Protein AF-A0A239NAY6-F1 (afdb_monomer)

Foldseek 3Di:
DVPCPDPDPLVVLVCQLQLHDQDDDDPVCPPPPPDDGRDPSSHHNPDDPVSSVVVRVVVVVD

Secondary structure (DSSP, 8-state):
-TT---SSHHHHHHHHHTT---PPPPTTTTT-TTPPPPPTT-------HHHHHHHHHHHHT-

Mean predicted aligned error: 3.19 Å

Structure (mmCIF, N/CA/C/O backbone):
data_AF-A0A239NAY6-F1
#
_entry.id   AF-A0A239NAY6-F1
#
loop_
_atom_site.group_PDB
_atom_site.id
_atom_site.type_symbol
_atom_site.label_atom_id
_atom_site.label_alt_id
_atom_site.label_comp_id
_atom_site.label_asym_id
_atom_site.label_entity_id
_atom_site.label_seq_id
_atom_site.pdbx_PDB_ins_code
_atom_site.Cartn_x
_atom_site.Cartn_y
_atom_site.Cartn_z
_atom_site.occupancy
_atom_site.B_iso_or_equiv
_atom_site.auth_seq_id
_atom_site.auth_comp_id
_atom_site.auth_asym_id
_atom_site.auth_atom_id
_atom_site.pdbx_PDB_model_num
ATOM 1 N N . MET A 1 1 ? -1.534 -7.672 1.057 1.00 75.19 1 MET A N 1
ATOM 2 C CA . MET A 1 1 ? -0.387 -8.033 0.189 1.00 75.19 1 MET A CA 1
ATOM 3 C C . MET A 1 1 ? -0.461 -9.519 -0.103 1.00 75.19 1 MET A C 1
ATOM 5 O O . MET A 1 1 ? -0.648 -10.280 0.833 1.00 75.19 1 MET A O 1
ATOM 9 N N . HIS A 1 2 ? -0.375 -9.935 -1.368 1.00 86.88 2 HIS A N 1
ATOM 10 C CA . HIS A 1 2 ? -0.640 -11.331 -1.755 1.00 86.88 2 HIS A CA 1
ATOM 11 C C . HIS A 1 2 ? 0.453 -12.319 -1.304 1.00 86.88 2 HIS A C 1
ATOM 13 O O . HIS A 1 2 ? 0.220 -13.519 -1.282 1.00 86.88 2 HIS A O 1
ATOM 19 N N . ASN A 1 3 ? 1.636 -11.815 -0.946 1.00 92.00 3 ASN A N 1
ATOM 20 C CA . ASN A 1 3 ? 2.813 -12.608 -0.594 1.00 92.00 3 ASN A CA 1
ATOM 21 C C . ASN A 1 3 ? 3.096 -12.686 0.918 1.00 92.00 3 ASN A C 1
ATOM 23 O O . ASN A 1 3 ? 4.141 -13.197 1.302 1.00 92.00 3 ASN A O 1
ATOM 27 N N . GLY A 1 4 ? 2.230 -12.130 1.773 1.00 90.88 4 GLY A N 1
ATOM 28 C CA . GLY A 1 4 ? 2.430 -12.163 3.228 1.00 90.88 4 GLY A CA 1
ATOM 29 C C . GLY A 1 4 ? 3.616 -11.340 3.751 1.00 90.88 4 GLY A C 1
ATOM 30 O O . GLY A 1 4 ? 4.030 -11.543 4.884 1.00 90.88 4 GLY A O 1
ATOM 31 N N . LEU A 1 5 ? 4.163 -10.403 2.962 1.00 9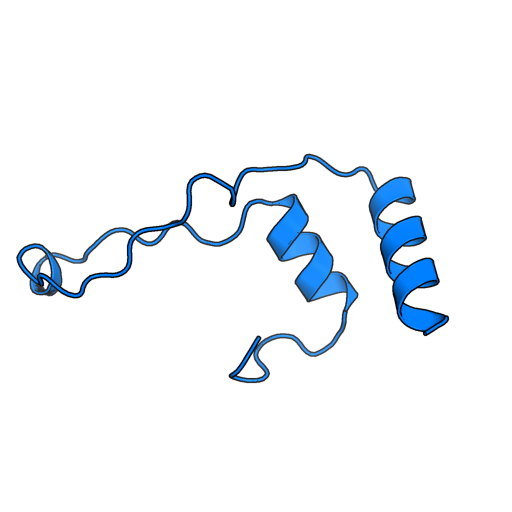1.56 5 LEU A N 1
ATOM 32 C CA . LEU A 1 5 ? 5.338 -9.607 3.354 1.00 91.56 5 LEU A CA 1
ATOM 33 C C . LEU A 1 5 ? 5.135 -8.779 4.639 1.00 91.56 5 LEU A C 1
ATOM 35 O O . LEU A 1 5 ? 6.098 -8.489 5.340 1.00 91.56 5 LEU A O 1
ATOM 39 N N . PHE A 1 6 ? 3.897 -8.382 4.936 1.00 91.06 6 PHE A N 1
ATOM 40 C CA . PHE A 1 6 ? 3.567 -7.598 6.125 1.00 91.06 6 PHE A CA 1
ATOM 41 C C . PHE A 1 6 ? 2.910 -8.493 7.169 1.00 91.06 6 PHE A C 1
ATOM 43 O O . PHE A 1 6 ? 1.908 -9.143 6.872 1.00 91.06 6 PHE A O 1
ATOM 50 N N . GLY A 1 7 ? 3.475 -8.497 8.380 1.00 91.38 7 GLY A N 1
ATOM 51 C CA . GLY A 1 7 ? 2.985 -9.294 9.507 1.00 91.38 7 GLY A CA 1
ATOM 52 C C . GLY A 1 7 ? 1.808 -8.675 10.265 1.00 91.38 7 GLY A C 1
ATOM 53 O O . GLY A 1 7 ? 1.180 -9.365 11.060 1.00 91.38 7 GLY A O 1
ATOM 54 N N . ASP A 1 8 ? 1.492 -7.400 10.023 1.00 93.62 8 ASP A N 1
ATOM 55 C CA . ASP A 1 8 ? 0.389 -6.699 10.680 1.00 93.62 8 ASP A CA 1
ATOM 56 C C . ASP A 1 8 ? -0.278 -5.646 9.771 1.00 93.62 8 ASP A C 1
ATOM 58 O O . ASP A 1 8 ? 0.246 -5.253 8.721 1.00 93.62 8 ASP A O 1
ATOM 62 N N . LEU A 1 9 ? -1.467 -5.188 10.185 1.00 95.06 9 LEU A N 1
ATOM 63 C CA . LEU A 1 9 ? -2.235 -4.154 9.483 1.00 95.06 9 LEU A CA 1
ATOM 64 C C . LEU A 1 9 ? -1.565 -2.774 9.545 1.00 95.06 9 LEU A C 1
ATOM 66 O O . LEU A 1 9 ? -1.705 -1.990 8.606 1.00 95.06 9 LEU A O 1
ATOM 70 N N . ARG A 1 10 ? -0.807 -2.469 10.607 1.00 95.69 10 ARG A N 1
ATOM 71 C CA . ARG A 1 10 ? -0.138 -1.169 10.778 1.00 95.69 10 ARG A CA 1
ATOM 72 C C . ARG A 1 10 ? 0.888 -0.940 9.669 1.00 95.69 10 ARG A C 1
ATOM 74 O O . ARG A 1 10 ? 0.921 0.136 9.077 1.00 95.69 10 ARG A O 1
ATOM 81 N N . GLY A 1 11 ? 1.685 -1.954 9.341 1.00 94.44 11 GLY A N 1
ATOM 82 C CA . GLY A 1 11 ? 2.648 -1.926 8.245 1.00 94.44 11 GLY A CA 1
ATOM 83 C C . GLY A 1 11 ? 1.982 -1.706 6.887 1.00 94.44 11 GLY A C 1
ATOM 84 O O . GLY A 1 11 ? 2.486 -0.930 6.075 1.00 94.44 11 GLY A O 1
ATOM 85 N N . ILE A 1 12 ? 0.811 -2.311 6.666 1.00 94.56 12 ILE A N 1
ATOM 86 C CA . ILE A 1 12 ? 0.024 -2.096 5.444 1.00 94.56 12 ILE A CA 1
ATOM 87 C C . ILE A 1 12 ? -0.458 -0.642 5.366 1.00 94.56 12 ILE A C 1
ATOM 89 O O . ILE A 1 12 ? -0.243 0.010 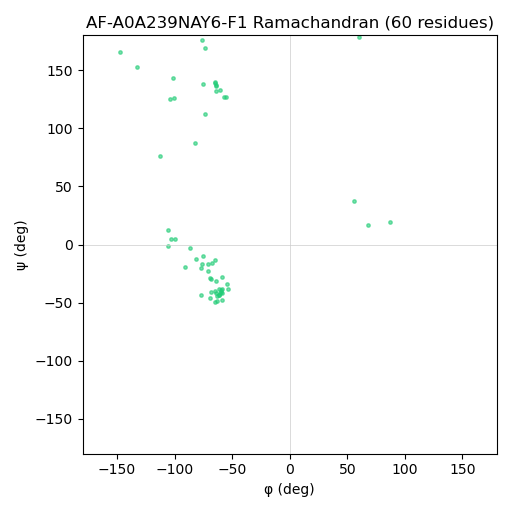4.344 1.00 94.56 12 ILE A O 1
ATOM 93 N N . LEU A 1 13 ? -1.057 -0.110 6.436 1.00 95.94 13 LEU A N 1
ATOM 94 C CA . LEU A 1 13 ? -1.541 1.275 6.475 1.00 95.94 13 LEU A CA 1
ATOM 95 C C . LEU A 1 13 ? -0.408 2.288 6.272 1.00 95.94 13 LEU A C 1
ATOM 97 O O . LEU A 1 13 ? -0.560 3.229 5.495 1.00 95.94 13 LEU A O 1
ATOM 101 N N . ASN A 1 14 ? 0.750 2.065 6.896 1.00 95.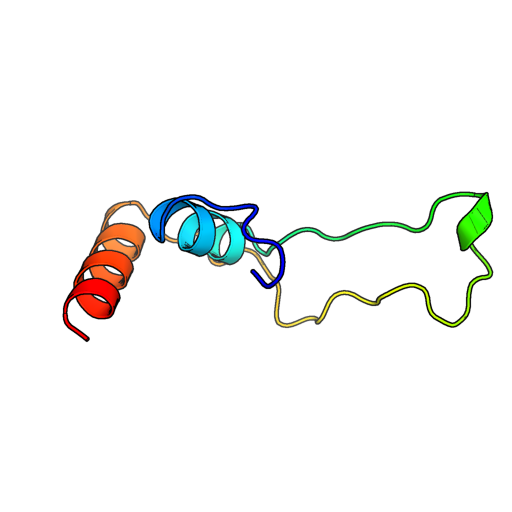38 14 ASN A N 1
ATOM 102 C CA . ASN A 1 14 ? 1.934 2.900 6.695 1.00 95.38 14 ASN A CA 1
ATOM 103 C C . ASN A 1 14 ? 2.380 2.917 5.227 1.00 95.38 14 ASN A C 1
ATOM 105 O O . ASN A 1 14 ? 2.704 3.977 4.695 1.00 95.38 14 ASN A O 1
ATOM 109 N N . MET A 1 15 ? 2.364 1.764 4.553 1.00 94.25 15 MET A N 1
ATOM 110 C CA . MET A 1 15 ? 2.753 1.674 3.146 1.00 94.25 15 MET A CA 1
ATOM 111 C C . MET A 1 15 ? 1.809 2.480 2.240 1.00 94.25 15 MET A C 1
ATOM 113 O O . MET A 1 15 ? 2.274 3.192 1.348 1.00 94.25 15 MET A O 1
ATOM 117 N N . TYR A 1 16 ? 0.497 2.423 2.489 1.00 95.06 16 TYR A N 1
ATOM 118 C CA . TYR A 1 16 ? -0.471 3.245 1.759 1.00 95.06 16 TYR A CA 1
ATOM 119 C C . TYR A 1 16 ? -0.346 4.734 2.098 1.00 95.06 16 TYR A C 1
ATOM 121 O O . TYR A 1 16 ? -0.376 5.553 1.183 1.00 95.06 16 TYR A O 1
ATOM 129 N N . SER A 1 17 ? -0.127 5.090 3.369 1.00 96.69 17 SER A N 1
ATOM 130 C CA . SER A 1 17 ? 0.109 6.482 3.781 1.00 96.69 17 SER A CA 1
ATOM 131 C C . SER A 1 17 ? 1.334 7.085 3.083 1.00 96.69 17 SER A C 1
ATOM 133 O O . SER A 1 17 ? 1.302 8.235 2.642 1.00 96.69 17 SER A O 1
ATOM 135 N N . ALA A 1 18 ? 2.387 6.283 2.894 1.00 95.38 18 ALA A N 1
ATOM 136 C CA . ALA A 1 18 ? 3.597 6.668 2.171 1.00 95.38 18 ALA A CA 1
ATOM 137 C C . ALA A 1 18 ? 3.431 6.713 0.637 1.00 95.38 18 ALA A C 1
ATOM 139 O O . ALA A 1 18 ? 4.321 7.203 -0.053 1.00 95.38 18 ALA A O 1
ATOM 140 N N . GLY A 1 19 ? 2.311 6.228 0.089 1.00 95.50 19 GLY A N 1
ATOM 141 C CA . GLY A 1 19 ? 2.053 6.217 -1.353 1.00 95.50 19 GLY A CA 1
ATOM 142 C C . GLY A 1 19 ? 2.591 4.999 -2.108 1.00 95.50 19 GLY A C 1
ATOM 143 O O . GLY A 1 19 ? 2.690 5.065 -3.332 1.00 95.50 19 GLY A O 1
ATOM 144 N N . MET A 1 20 ? 2.874 3.887 -1.414 1.00 93.44 20 MET A N 1
ATOM 145 C CA . MET A 1 20 ? 3.414 2.629 -1.961 1.00 93.44 20 MET A CA 1
ATOM 146 C C . MET A 1 20 ? 4.784 2.770 -2.654 1.00 93.44 20 MET A C 1
ATOM 148 O O . MET A 1 20 ? 5.363 3.846 -2.760 1.00 93.44 20 MET A O 1
ATOM 152 N N . PHE A 1 21 ? 5.328 1.647 -3.131 1.00 91.81 21 PHE A N 1
ATOM 153 C CA . PHE A 1 21 ? 6.537 1.634 -3.952 1.00 91.81 21 PHE A CA 1
ATOM 154 C C . PHE A 1 21 ? 6.253 2.096 -5.386 1.00 91.81 21 PHE A C 1
ATOM 156 O O . PHE A 1 21 ? 5.269 1.687 -6.004 1.00 91.81 21 PHE A O 1
ATOM 163 N N . HIS A 1 22 ? 7.159 2.910 -5.929 1.00 93.38 22 HIS A N 1
ATOM 164 C CA . HIS A 1 22 ? 7.141 3.387 -7.315 1.00 93.38 22 HIS A CA 1
ATOM 165 C C . HIS A 1 22 ? 8.341 2.770 -8.053 1.00 93.38 22 HIS A C 1
ATOM 167 O O . HIS A 1 22 ? 9.376 3.424 -8.184 1.00 93.38 22 HIS A O 1
ATOM 173 N N . PRO A 1 23 ? 8.275 1.477 -8.435 1.00 92.56 23 PRO A N 1
ATOM 174 C CA . PRO A 1 23 ? 9.409 0.783 -9.029 1.00 92.56 23 PRO A CA 1
ATOM 175 C C . PRO A 1 23 ? 9.786 1.400 -10.376 1.00 92.56 23 PRO A C 1
ATOM 177 O O . PRO A 1 23 ? 8.932 1.674 -11.218 1.00 92.56 23 PRO A O 1
ATOM 180 N N . LEU A 1 24 ? 11.089 1.569 -10.587 1.00 92.94 24 LEU A N 1
ATOM 181 C CA . LEU A 1 24 ? 11.655 1.973 -11.867 1.00 92.94 24 LEU A CA 1
ATOM 182 C C . LEU A 1 24 ? 12.236 0.745 -12.578 1.00 92.94 24 LEU A C 1
ATOM 184 O O . LEU A 1 24 ? 12.795 -0.131 -11.908 1.00 92.94 24 LEU A O 1
ATOM 188 N N . PRO A 1 25 ? 12.120 0.655 -13.915 1.00 94.62 25 PRO A N 1
ATOM 189 C CA . PRO A 1 25 ? 12.669 -0.467 -14.658 1.00 94.62 25 PRO A CA 1
ATOM 190 C C . PRO A 1 25 ? 14.191 -0.500 -14.537 1.00 94.62 25 PRO A C 1
ATOM 192 O O . PRO A 1 25 ? 14.874 0.520 -14.644 1.00 94.62 25 PRO A O 1
ATOM 195 N N . THR A 1 26 ? 14.738 -1.697 -14.337 1.00 95.50 26 THR A N 1
ATOM 196 C CA . THR A 1 26 ? 16.186 -1.919 -14.433 1.00 95.50 26 THR A CA 1
ATOM 197 C C . THR A 1 26 ? 16.643 -1.887 -15.895 1.00 95.50 26 THR A C 1
ATOM 199 O O . THR A 1 26 ? 15.831 -1.968 -16.815 1.00 95.50 26 THR A O 1
ATOM 202 N N . ALA A 1 27 ? 17.959 -1.854 -16.139 1.00 96.44 27 ALA A N 1
ATOM 203 C CA . ALA A 1 27 ? 18.508 -1.883 -17.499 1.00 96.44 27 ALA A CA 1
ATOM 204 C C . ALA A 1 27 ? 18.014 -3.082 -18.336 1.00 96.44 27 ALA A C 1
ATOM 206 O O . ALA A 1 27 ? 17.807 -2.941 -19.535 1.00 96.44 27 ALA A O 1
ATOM 207 N N . ARG A 1 28 ? 17.780 -4.244 -17.706 1.00 96.12 28 ARG A N 1
ATOM 208 C CA . ARG A 1 28 ? 17.250 -5.445 -18.381 1.00 96.12 28 ARG A CA 1
ATOM 209 C C . ARG A 1 28 ? 15.747 -5.378 -18.663 1.00 96.12 28 ARG A C 1
ATOM 211 O O . ARG A 1 28 ? 15.265 -6.130 -19.496 1.00 96.12 28 ARG A O 1
ATOM 218 N N . GLN A 1 29 ? 15.021 -4.518 -17.955 1.00 96.81 29 GLN A N 1
ATOM 219 C CA . GLN A 1 29 ? 13.563 -4.383 -18.032 1.00 96.81 29 GLN A CA 1
ATOM 220 C C . GLN A 1 29 ? 13.128 -3.127 -18.790 1.00 96.81 29 GLN A C 1
ATOM 222 O O . GLN A 1 29 ? 11.935 -2.886 -18.926 1.00 96.81 29 GLN A O 1
ATOM 227 N N . LYS A 1 30 ? 14.076 -2.308 -19.263 1.00 94.00 30 LYS A N 1
ATOM 228 C CA . LYS A 1 30 ? 13.798 -1.014 -19.899 1.00 94.00 30 LYS A CA 1
ATOM 229 C C . LYS A 1 30 ? 12.803 -1.125 -21.058 1.00 94.00 30 LYS A C 1
ATOM 231 O O . LYS A 1 30 ? 11.948 -0.257 -21.195 1.00 94.00 30 LYS A O 1
ATOM 236 N N . ASP A 1 31 ? 12.916 -2.200 -21.833 1.00 95.25 31 ASP A N 1
ATOM 237 C CA . ASP A 1 31 ? 12.089 -2.461 -23.012 1.00 95.25 31 ASP A CA 1
ATOM 238 C C . ASP A 1 31 ? 11.040 -3.566 -22.763 1.00 95.25 31 ASP A C 1
ATOM 240 O O . ASP A 1 31 ? 10.441 -4.072 -23.709 1.00 95.25 31 ASP A O 1
ATOM 244 N N . ASP A 1 32 ? 10.814 -3.961 -21.501 1.00 96.44 32 ASP A N 1
ATOM 245 C CA . ASP A 1 32 ? 9.791 -4.946 -21.137 1.00 96.44 32 ASP A CA 1
ATOM 246 C C . ASP A 1 32 ? 8.390 -4.309 -21.245 1.00 96.44 32 ASP A C 1
ATOM 248 O O . ASP A 1 32 ? 8.048 -3.430 -20.443 1.00 96.44 32 ASP A O 1
ATOM 252 N N . PRO A 1 33 ? 7.542 -4.739 -22.203 1.00 95.06 33 PRO A N 1
ATOM 253 C CA . PRO A 1 33 ? 6.213 -4.162 -22.387 1.00 95.06 33 PRO A CA 1
ATOM 254 C C . PRO A 1 33 ? 5.266 -4.457 -21.215 1.00 95.06 33 PRO A C 1
ATOM 256 O O . PRO A 1 33 ? 4.228 -3.803 -21.093 1.00 95.06 33 PRO A O 1
ATOM 259 N N . LEU A 1 34 ? 5.602 -5.433 -20.365 1.00 95.88 34 LEU A N 1
ATOM 260 C CA . LEU A 1 34 ? 4.829 -5.839 -19.195 1.00 95.88 34 LEU A CA 1
ATOM 261 C C . LEU A 1 34 ? 5.368 -5.245 -17.891 1.00 95.88 34 LEU A C 1
ATOM 263 O O . LEU A 1 34 ? 4.833 -5.557 -16.824 1.00 95.88 34 LEU A O 1
ATOM 267 N N . PHE A 1 35 ? 6.387 -4.378 -17.946 1.00 95.75 35 PHE A N 1
ATOM 268 C CA . PHE A 1 35 ? 6.869 -3.717 -16.741 1.00 95.75 35 PHE A CA 1
ATOM 269 C C . PHE A 1 35 ? 5.716 -2.947 -16.065 1.00 95.75 35 PHE A C 1
ATOM 271 O O . PHE A 1 35 ? 5.028 -2.153 -16.721 1.00 95.75 35 PHE A O 1
ATOM 278 N N . PRO A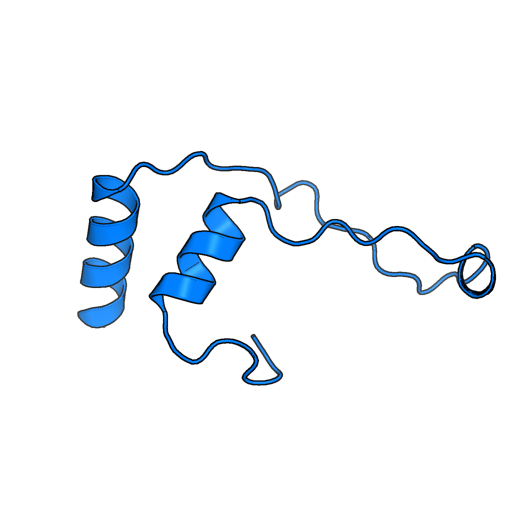 1 36 ? 5.464 -3.179 -14.763 1.00 93.19 36 PRO A N 1
ATOM 279 C CA . PRO A 1 36 ? 4.291 -2.640 -14.098 1.00 93.19 36 PRO A CA 1
ATOM 280 C C . PRO A 1 36 ? 4.340 -1.115 -14.042 1.00 93.19 36 PRO A C 1
ATOM 282 O O . PRO A 1 36 ? 5.367 -0.509 -13.743 1.00 93.19 36 PRO A O 1
ATOM 285 N N . LYS A 1 37 ? 3.186 -0.490 -14.279 1.00 92.31 37 LYS A N 1
ATOM 286 C CA . LYS A 1 37 ? 2.999 0.951 -14.102 1.00 92.31 37 LYS A CA 1
ATOM 287 C C . LYS A 1 37 ? 2.301 1.203 -12.776 1.00 92.31 37 LYS A C 1
ATOM 289 O O . LYS A 1 37 ? 1.224 0.661 -12.528 1.00 92.31 37 LYS A O 1
ATOM 294 N N . THR A 1 38 ? 2.899 2.041 -11.939 1.00 93.88 38 THR A N 1
ATOM 295 C CA . THR A 1 38 ? 2.265 2.479 -10.696 1.00 93.88 38 THR A CA 1
ATOM 296 C C . THR A 1 38 ? 1.010 3.291 -11.010 1.00 93.88 38 THR A C 1
ATOM 298 O O . THR A 1 38 ? 1.028 4.184 -11.857 1.00 93.88 38 THR A O 1
ATOM 301 N N . SER A 1 39 ? -0.095 2.969 -10.334 1.00 94.62 39 SER A N 1
ATOM 302 C CA . SER A 1 39 ? -1.348 3.718 -10.462 1.00 94.62 39 SER A CA 1
ATOM 303 C C . SER A 1 39 ? -1.184 5.148 -9.928 1.00 94.62 39 SER A C 1
ATOM 305 O O . SER A 1 39 ? -0.609 5.312 -8.851 1.00 94.62 39 SER A O 1
ATOM 307 N N . PRO A 1 40 ? -1.752 6.177 -10.586 1.00 93.81 40 PRO A N 1
ATOM 308 C CA . PRO A 1 40 ? -1.698 7.560 -10.099 1.00 93.81 40 PRO A CA 1
ATOM 309 C C . PRO A 1 40 ? -2.438 7.773 -8.767 1.00 93.81 40 PRO A C 1
ATOM 311 O O . PRO A 1 40 ? -2.266 8.807 -8.125 1.00 93.81 40 PRO A O 1
ATOM 314 N N . LEU A 1 41 ? -3.260 6.808 -8.337 1.00 95.06 41 LEU A N 1
ATOM 315 C CA . LEU A 1 41 ? -3.917 6.828 -7.027 1.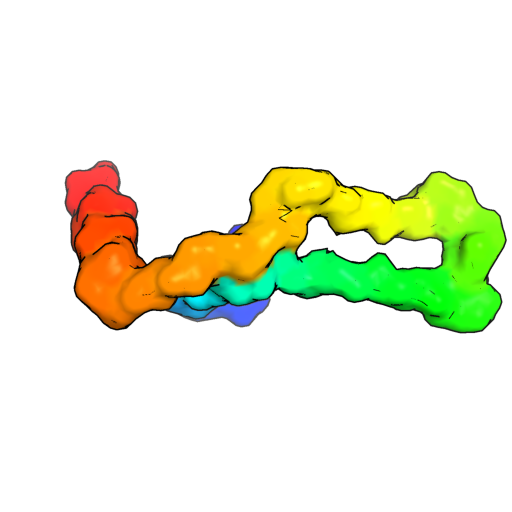00 95.06 41 LEU A CA 1
ATOM 316 C C . LEU A 1 41 ? -2.936 6.579 -5.874 1.00 95.06 41 LEU A C 1
ATOM 318 O O . LEU A 1 41 ? -3.217 6.957 -4.739 1.00 95.06 41 LEU A O 1
ATOM 322 N N . LEU A 1 42 ? -1.799 5.936 -6.150 1.00 95.25 42 LEU A N 1
ATOM 323 C CA . LEU A 1 42 ? -0.778 5.636 -5.155 1.00 95.25 42 LEU A CA 1
ATOM 324 C C . LEU A 1 42 ? 0.109 6.864 -4.961 1.00 95.25 42 LEU A C 1
ATOM 326 O O . LEU A 1 42 ? 1.127 7.043 -5.626 1.00 95.25 42 LEU A O 1
ATOM 330 N N . ARG A 1 43 ? -0.325 7.732 -4.051 1.00 95.81 43 ARG A N 1
ATOM 331 C CA . ARG A 1 43 ? 0.349 8.976 -3.680 1.00 95.81 43 ARG A CA 1
ATOM 332 C C . ARG A 1 43 ? 0.426 9.100 -2.159 1.00 95.81 43 ARG A C 1
ATOM 334 O O . ARG A 1 43 ? -0.448 8.549 -1.490 1.00 95.81 43 ARG A O 1
ATOM 341 N N . PRO A 1 44 ? 1.421 9.819 -1.610 1.00 96.69 44 PRO A N 1
ATOM 342 C CA . PRO A 1 44 ? 1.486 10.065 -0.178 1.00 96.69 44 PRO A CA 1
ATOM 343 C C . PRO A 1 44 ? 0.191 10.707 0.318 1.00 96.69 44 PRO A C 1
ATOM 345 O O . PRO A 1 44 ? -0.253 11.720 -0.226 1.00 96.69 44 PRO A O 1
ATOM 348 N N . LEU A 1 45 ? -0.408 10.098 1.335 1.00 96.31 45 LEU A N 1
ATOM 349 C CA . LEU A 1 45 ? -1.600 10.614 2.008 1.00 96.31 45 LEU A CA 1
ATOM 350 C C . LEU A 1 45 ? -1.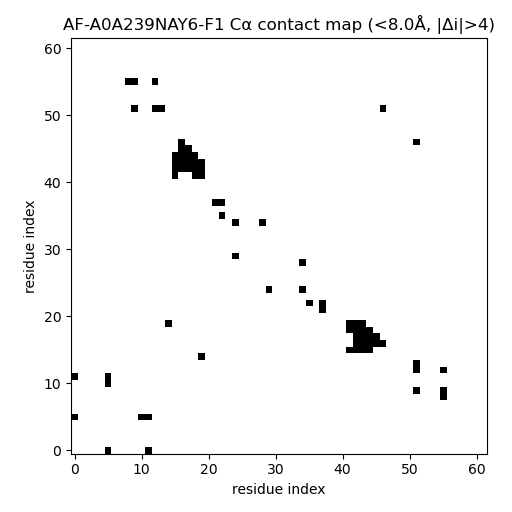228 11.504 3.193 1.00 96.31 45 LEU A C 1
ATOM 352 O O . LEU A 1 45 ? -2.046 12.312 3.608 1.00 96.31 45 LEU A O 1
ATOM 356 N N . GLN A 1 46 ? 0.011 11.378 3.687 1.00 91.94 46 GLN A N 1
ATOM 357 C CA . GLN A 1 46 ? 0.538 12.142 4.822 1.00 91.94 46 GLN A CA 1
ATOM 358 C C . GLN A 1 46 ? -0.327 12.000 6.082 1.00 91.94 46 GLN A C 1
ATOM 360 O O . GLN A 1 46 ? -0.482 12.963 6.825 1.00 91.94 46 GLN A O 1
ATOM 365 N N . LEU A 1 47 ? -0.871 10.798 6.313 1.00 96.88 47 LEU A N 1
ATOM 366 C CA . LEU A 1 47 ? -1.681 10.535 7.500 1.00 96.88 47 LEU A CA 1
ATOM 367 C C . LEU A 1 47 ? -0.847 10.761 8.754 1.00 96.88 47 LEU A C 1
ATOM 369 O O . LEU A 1 47 ? 0.275 10.246 8.859 1.00 96.88 47 LEU A O 1
ATOM 373 N N . ASP A 1 48 ? -1.416 11.481 9.709 1.00 97.06 48 ASP A N 1
ATOM 374 C CA . ASP A 1 48 ? -0.804 11.630 11.016 1.00 97.06 48 ASP A CA 1
ATOM 375 C C . ASP A 1 48 ? -0.979 10.364 11.875 1.00 97.06 48 ASP A C 1
ATOM 377 O O . ASP A 1 48 ? -1.609 9.372 11.491 1.00 97.06 48 ASP A O 1
ATOM 381 N N . ALA A 1 49 ? -0.370 10.373 13.062 1.00 96.88 49 ALA A N 1
ATOM 382 C CA . ALA A 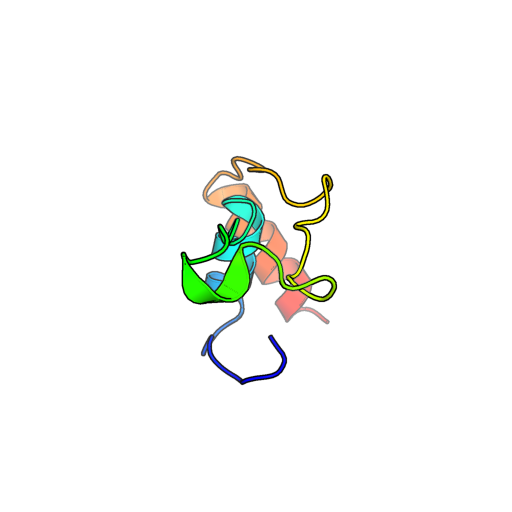1 49 ? -0.402 9.226 13.962 1.00 96.88 49 ALA A CA 1
ATOM 383 C C . ALA A 1 49 ? -1.815 8.882 14.468 1.00 96.88 49 ALA A C 1
ATOM 385 O O . ALA A 1 49 ? -2.080 7.703 14.723 1.00 96.88 49 ALA A O 1
ATOM 386 N N . GLN A 1 50 ? -2.694 9.876 14.627 1.00 98.25 50 GLN A N 1
ATOM 387 C CA . GLN A 1 50 ? -4.069 9.681 15.080 1.00 98.25 50 GLN A CA 1
ATOM 388 C C . GLN A 1 50 ? -4.950 9.135 13.962 1.00 98.25 50 GLN A C 1
ATOM 390 O O . GLN A 1 50 ? -5.687 8.182 14.194 1.00 98.25 50 GLN A O 1
ATOM 395 N N . GLU A 1 51 ? -4.833 9.659 12.745 1.00 98.31 51 GLU A N 1
ATOM 396 C CA . GLU A 1 51 ? -5.565 9.162 11.576 1.00 98.31 51 GLU A CA 1
ATOM 397 C C . GLU A 1 51 ? -5.199 7.705 11.266 1.00 98.31 51 GLU A C 1
ATOM 399 O O . GLU A 1 51 ? -6.073 6.863 11.046 1.00 98.31 51 GLU A O 1
ATOM 404 N N . LEU A 1 52 ? -3.905 7.375 11.325 1.00 98.00 52 LEU A N 1
ATOM 405 C CA . LEU A 1 52 ? -3.421 5.998 11.194 1.00 98.00 52 LEU A CA 1
ATOM 406 C C . LEU A 1 52 ? -3.995 5.077 12.272 1.00 98.00 52 LEU A C 1
ATOM 408 O O . LEU A 1 52 ? -4.308 3.921 11.983 1.00 98.00 52 LEU A O 1
ATOM 412 N N . GLN A 1 53 ? -4.115 5.569 13.507 1.00 98.31 53 GLN A N 1
ATOM 413 C CA . GLN A 1 53 ? -4.700 4.798 14.598 1.00 98.31 53 GLN A CA 1
ATOM 414 C C . GLN A 1 53 ? -6.201 4.589 14.392 1.00 98.31 53 GLN A C 1
ATOM 416 O O . GLN A 1 53 ? -6.662 3.459 14.486 1.00 98.31 53 GLN A O 1
ATOM 421 N N . ALA A 1 54 ? -6.940 5.635 14.022 1.00 98.38 54 ALA A N 1
ATOM 422 C CA . ALA A 1 54 ? -8.376 5.550 13.776 1.00 98.38 54 ALA A CA 1
ATOM 423 C C . ALA A 1 54 ? -8.715 4.554 12.654 1.00 98.38 54 ALA A C 1
ATOM 425 O O . ALA A 1 54 ? -9.655 3.772 12.781 1.00 98.38 54 ALA A O 1
ATOM 426 N N . LEU A 1 55 ? -7.928 4.534 11.571 1.00 97.88 55 LEU A N 1
ATOM 427 C CA . LEU A 1 55 ? -8.083 3.543 10.502 1.00 97.88 55 LEU A CA 1
ATOM 428 C C . LEU A 1 55 ? -7.779 2.122 10.977 1.00 97.88 55 LEU A C 1
ATOM 430 O O . LEU A 1 55 ? -8.473 1.187 10.580 1.00 97.88 55 LEU A O 1
ATOM 434 N N . LEU A 1 56 ? -6.750 1.949 11.808 1.00 97.81 56 LEU A N 1
ATOM 435 C CA . LEU A 1 56 ? -6.413 0.643 12.367 1.00 97.81 56 LEU A CA 1
ATOM 436 C C . LEU A 1 56 ? -7.545 0.115 13.253 1.00 97.81 56 LEU A C 1
ATOM 438 O O . LEU A 1 56 ? -7.975 -1.019 13.055 1.00 97.81 56 LEU A O 1
ATOM 442 N N . ASP A 1 57 ? -8.049 0.948 14.163 1.00 98.25 57 ASP A N 1
ATOM 443 C CA . ASP A 1 57 ? -9.137 0.603 15.081 1.00 98.25 57 ASP A CA 1
ATOM 444 C C . ASP A 1 57 ? -10.417 0.264 14.306 1.00 98.25 57 ASP A C 1
ATOM 446 O O . ASP A 1 57 ? -11.070 -0.741 14.585 1.00 98.25 57 ASP A O 1
ATOM 450 N N . PHE A 1 58 ? -10.744 1.057 13.278 1.00 98.19 58 PHE A N 1
ATOM 451 C CA . PHE A 1 58 ? -11.881 0.791 12.399 1.00 98.19 58 PHE A CA 1
ATOM 452 C C . PHE A 1 58 ? -11.769 -0.576 11.715 1.00 98.19 58 PHE A C 1
ATOM 454 O O . PHE A 1 58 ? -12.725 -1.346 11.729 1.00 98.19 58 PHE A O 1
ATOM 461 N N . LEU A 1 59 ? -10.607 -0.901 11.140 1.00 97.12 59 LEU A N 1
ATOM 462 C CA . LEU A 1 59 ? -10.399 -2.175 10.444 1.00 97.12 59 LEU A CA 1
ATOM 463 C C . LEU A 1 59 ? -10.384 -3.381 11.389 1.00 97.12 59 LEU A C 1
ATOM 465 O O . LEU A 1 59 ? -10.739 -4.4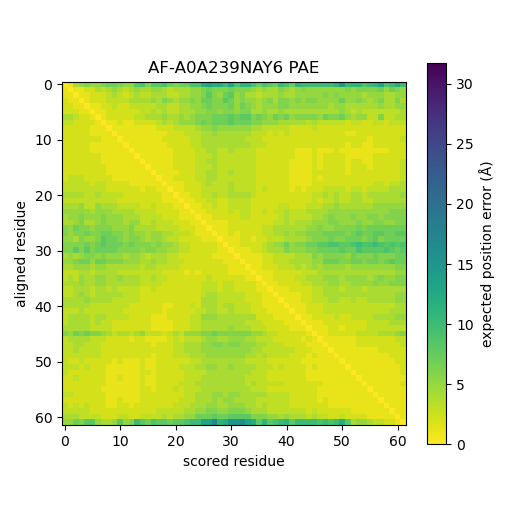75 10.965 1.00 97.12 59 LEU A O 1
ATOM 469 N N . GLN A 1 60 ? -9.968 -3.202 12.644 1.00 96.25 60 GLN A N 1
ATOM 470 C CA . GLN A 1 60 ? -9.972 -4.258 13.662 1.00 96.25 60 GLN A CA 1
ATOM 471 C C . GLN A 1 60 ? -11.364 -4.547 14.237 1.00 96.25 60 GLN A C 1
ATOM 473 O O . GLN A 1 60 ? -11.553 -5.588 14.861 1.00 96.25 60 GLN A O 1
ATOM 478 N N . ALA A 1 61 ? -12.320 -3.638 14.046 1.00 97.25 61 ALA A N 1
ATOM 479 C CA . ALA A 1 61 ? -13.700 -3.808 14.486 1.00 97.25 61 ALA A CA 1
ATOM 480 C C . ALA A 1 61 ? -14.591 -4.559 13.472 1.00 97.25 61 ALA A C 1
ATOM 482 O O . ALA A 1 61 ? -15.769 -4.778 13.764 1.00 97.25 61 ALA A O 1
ATOM 483 N N . LEU A 1 62 ? -14.056 -4.910 12.296 1.00 90.44 62 LEU A N 1
ATOM 484 C CA . LEU A 1 62 ? -14.730 -5.686 11.243 1.00 90.44 62 LEU A CA 1
ATOM 485 C C . LEU A 1 62 ? -14.618 -7.195 11.491 1.00 90.44 62 LEU A C 1
ATOM 487 O O . LEU A 1 62 ? -15.611 -7.894 11.189 1.00 90.44 62 LEU A O 1
#

Sequence (62 aa):
MHNGLFGDLRGILNMYSAGMFHPLPTARQKDDPLFPKTSPLLRPLQLDAQELQALLDFLQAL

InterPro domains:
  IPR036909 Cytochrome c-like domain superfamily [G3DSA:1.10.760.10] (1-62)

Radius of gyration: 14.99 Å; Cα contacts (8 Å, |Δi|>4): 38; chains: 1; bounding box: 33×25×38 Å

pLDDT: mean 94.69, std 3.42, range [75.19, 98.3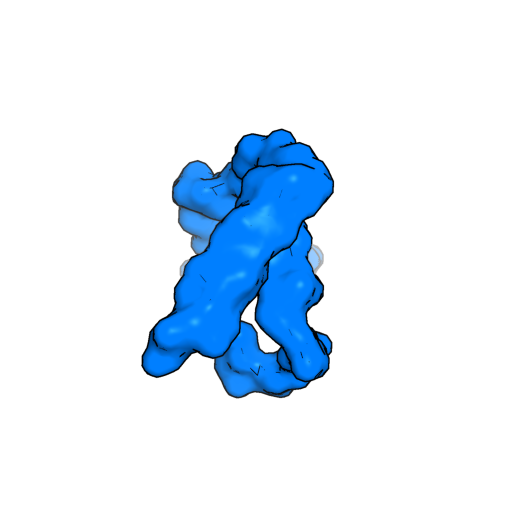8]

Solvent-accessible surface area (backbone atoms only — not comparable to full-atom values): 4082 Å² total; per-residue (Å²): 120,99,80,63,85,61,93,50,70,66,60,51,51,51,39,52,29,63,14,55,83,76,81,75,72,49,89,90,37,66,82,44,91,78,61,78,76,75,58,89,84,55,43,66,63,74,64,50,76,64,57,53,45,53,54,50,54,56,64,72,72,110

Nearest PDB structures (foldseek):
  6e1c-assembly2_B  TM=7.222E-01  e=1.967E+00  Methylosinus trichosporium OB3b

Organism: NCBI:txid366289